Protein AF-A0A8J2J2X0-F1 (afdb_monomer_lite)

pLDDT: mean 89.39, std 6.23, range [66.06, 96.75]

Structure (mmCIF, N/CA/C/O backbone):
data_AF-A0A8J2J2X0-F1
#
_entry.id   AF-A0A8J2J2X0-F1
#
loop_
_atom_site.group_PDB
_atom_site.id
_atom_site.type_symbol
_atom_site.label_atom_id
_atom_site.label_alt_id
_atom_site.label_comp_id
_atom_site.label_asym_id
_atom_site.label_entity_id
_atom_site.label_seq_id
_atom_site.pdbx_PDB_ins_code
_atom_site.Cartn_x
_atom_site.Cartn_y
_atom_site.Cartn_z
_atom_site.occupancy
_atom_site.B_iso_or_equiv
_atom_site.auth_seq_id
_atom_site.auth_comp_id
_atom_site.auth_asym_id
_atom_site.auth_atom_id
_atom_site.pdbx_PDB_model_num
ATOM 1 N N . MET A 1 1 ? 8.780 -3.816 -8.602 1.00 89.50 1 MET A N 1
ATOM 2 C CA . MET A 1 1 ? 8.089 -4.852 -7.803 1.00 89.50 1 MET A CA 1
ATOM 3 C C . MET A 1 1 ? 8.774 -6.203 -8.019 1.00 89.50 1 MET A C 1
ATOM 5 O O . MET A 1 1 ? 8.134 -7.243 -7.979 1.00 89.50 1 MET A O 1
ATOM 9 N N . GLU A 1 2 ? 10.093 -6.196 -8.234 1.00 87.50 2 GLU A N 1
ATOM 10 C CA . GLU A 1 2 ? 10.857 -7.417 -8.490 1.00 87.50 2 GLU A CA 1
ATOM 11 C C . GLU A 1 2 ? 10.946 -8.254 -7.204 1.00 87.50 2 GLU A C 1
ATOM 13 O O . GLU A 1 2 ? 11.030 -7.674 -6.119 1.00 87.50 2 GLU A O 1
ATOM 18 N N . PRO A 1 3 ? 10.908 -9.593 -7.295 1.00 85.75 3 PRO A N 1
ATOM 19 C CA . PRO A 1 3 ? 10.915 -10.400 -8.522 1.00 85.75 3 PRO A CA 1
ATOM 20 C C . PRO A 1 3 ? 9.524 -10.664 -9.127 1.00 85.75 3 PRO A C 1
ATOM 22 O O . PRO A 1 3 ? 9.438 -11.312 -10.164 1.00 85.75 3 PRO A O 1
ATOM 25 N N . THR A 1 4 ? 8.440 -10.206 -8.495 1.00 87.44 4 THR A N 1
ATOM 26 C CA . THR A 1 4 ? 7.071 -10.528 -8.933 1.00 87.44 4 THR A CA 1
ATOM 27 C C . THR A 1 4 ? 6.674 -9.807 -10.216 1.00 87.44 4 THR A C 1
ATOM 29 O O . THR A 1 4 ? 6.018 -10.393 -11.068 1.00 87.44 4 THR A O 1
ATOM 32 N N . VAL A 1 5 ? 7.037 -8.529 -10.334 1.00 86.69 5 VAL A N 1
ATOM 33 C CA . VAL A 1 5 ? 6.751 -7.701 -11.512 1.00 86.69 5 VAL A CA 1
ATOM 34 C C . VAL A 1 5 ? 8.018 -6.955 -11.906 1.00 86.69 5 VAL A C 1
ATOM 36 O O . VAL A 1 5 ? 8.546 -6.138 -11.130 1.00 86.69 5 VAL A O 1
ATOM 39 N N . TRP A 1 6 ? 8.468 -7.240 -13.119 1.00 87.38 6 TRP A N 1
ATOM 40 C CA . TRP A 1 6 ? 9.660 -6.710 -13.758 1.00 87.38 6 TRP A CA 1
ATOM 41 C C . TRP A 1 6 ? 9.349 -5.476 -14.600 1.00 87.38 6 TRP A C 1
ATOM 43 O O . TRP A 1 6 ? 8.205 -5.149 -14.933 1.00 87.38 6 TRP A O 1
ATOM 53 N N . THR A 1 7 ? 10.409 -4.756 -14.954 1.00 83.69 7 THR A N 1
ATOM 54 C CA . THR A 1 7 ? 10.307 -3.632 -15.884 1.00 83.69 7 THR A CA 1
ATOM 55 C C . THR A 1 7 ? 9.800 -4.131 -17.242 1.00 83.69 7 THR A C 1
ATOM 57 O O . THR A 1 7 ? 10.435 -4.994 -17.841 1.00 83.69 7 THR A O 1
ATOM 60 N N . ARG A 1 8 ? 8.716 -3.522 -17.752 1.00 85.19 8 ARG A N 1
ATOM 61 C CA . ARG A 1 8 ? 7.978 -3.865 -18.996 1.00 85.19 8 ARG A CA 1
ATOM 62 C C . ARG A 1 8 ? 6.942 -4.990 -18.894 1.00 85.19 8 ARG A C 1
ATOM 64 O O . ARG A 1 8 ? 6.346 -5.322 -19.917 1.00 85.19 8 ARG A O 1
ATOM 71 N N . ASP A 1 9 ? 6.657 -5.503 -17.703 1.00 87.62 9 ASP A N 1
ATOM 72 C CA . ASP A 1 9 ? 5.517 -6.404 -17.525 1.00 87.62 9 ASP A CA 1
ATOM 73 C C . ASP A 1 9 ? 4.184 -5.674 -17.742 1.00 87.62 9 ASP A C 1
ATOM 75 O O . ASP A 1 9 ? 4.020 -4.499 -17.397 1.00 87.62 9 ASP A O 1
ATOM 79 N N . VAL A 1 10 ? 3.210 -6.393 -18.302 1.00 84.06 10 VAL A N 1
ATOM 80 C CA . VAL A 1 10 ? 1.833 -5.916 -18.462 1.00 84.06 10 VAL A CA 1
ATOM 81 C C . VAL A 1 10 ? 0.995 -6.468 -17.317 1.00 84.06 10 VAL A C 1
ATOM 83 O O . VAL A 1 10 ? 0.886 -7.680 -17.145 1.00 84.06 10 VAL A O 1
ATOM 86 N N . LEU A 1 11 ? 0.382 -5.574 -16.543 1.00 84.94 11 LEU A N 1
ATOM 87 C CA . LEU A 1 11 ? -0.528 -5.935 -15.461 1.00 84.94 11 LEU A CA 1
ATOM 88 C C . LEU A 1 11 ? -1.976 -5.798 -15.927 1.00 84.94 11 LEU A C 1
ATOM 90 O O . LEU A 1 11 ? -2.381 -4.746 -16.420 1.00 84.94 11 LEU A O 1
ATOM 94 N N . LEU A 1 12 ? -2.761 -6.852 -15.721 1.00 82.69 12 LEU A N 1
ATOM 95 C CA . LEU A 1 12 ? -4.217 -6.788 -15.784 1.00 82.69 12 LEU A CA 1
ATOM 96 C C . LEU A 1 12 ? -4.735 -6.463 -14.386 1.00 82.69 12 LEU A C 1
ATOM 98 O O . LEU A 1 12 ? -4.555 -7.246 -13.457 1.00 82.69 12 LEU A O 1
ATOM 102 N N . THR A 1 13 ? -5.358 -5.297 -14.240 1.00 83.44 13 THR A N 1
ATOM 103 C CA . THR A 1 13 ? -5.953 -4.848 -12.979 1.00 83.44 13 THR A CA 1
ATOM 104 C C . THR A 1 13 ? -7.466 -4.848 -13.088 1.00 83.44 13 THR A C 1
ATOM 106 O O . THR A 1 13 ? -8.024 -4.356 -14.069 1.00 83.44 13 THR A O 1
ATOM 109 N N . GLU A 1 14 ? -8.140 -5.355 -12.063 1.00 81.31 14 GLU A N 1
ATOM 110 C CA . GLU A 1 14 ? -9.579 -5.183 -11.908 1.00 81.31 14 GLU A CA 1
ATOM 111 C C . GLU A 1 14 ? -9.866 -3.929 -11.064 1.00 81.31 14 GLU A C 1
ATOM 113 O O . GLU A 1 14 ? -9.075 -3.550 -10.203 1.00 81.31 14 GLU A O 1
ATOM 118 N N . HIS A 1 15 ? -10.977 -3.248 -11.350 1.00 79.00 15 HIS A N 1
ATOM 119 C CA . HIS A 1 15 ? -11.348 -1.988 -10.693 1.00 79.00 15 HIS A CA 1
ATOM 120 C C . HIS A 1 15 ? -12.624 -2.096 -9.845 1.00 79.00 15 HIS A C 1
ATOM 122 O O . HIS A 1 15 ? -13.130 -1.088 -9.350 1.00 79.00 15 HIS A O 1
ATOM 128 N N . ILE A 1 16 ? -13.185 -3.294 -9.709 1.00 77.12 16 ILE A N 1
ATOM 129 C CA . ILE A 1 16 ? -14.458 -3.571 -9.045 1.00 77.12 16 ILE A CA 1
ATOM 130 C C . ILE A 1 16 ? -14.246 -3.803 -7.545 1.00 77.12 16 ILE A C 1
ATOM 132 O O . ILE A 1 16 ? -14.962 -3.188 -6.753 1.00 77.12 16 ILE A O 1
ATOM 136 N N . SER A 1 17 ? -13.268 -4.607 -7.117 1.00 78.94 17 SER A N 1
ATOM 137 C CA . SER A 1 17 ? -13.043 -4.872 -5.682 1.00 78.94 17 SER A CA 1
ATOM 138 C C . SER A 1 17 ? -12.710 -3.602 -4.896 1.00 78.94 17 SER A C 1
ATOM 140 O O . SER A 1 17 ? -13.361 -3.374 -3.871 1.00 78.94 17 SER A O 1
ATOM 142 N N . PRO A 1 18 ? -11.857 -2.679 -5.399 1.00 70.56 18 PRO A N 1
ATOM 143 C CA . PRO A 1 18 ? -11.630 -1.395 -4.736 1.00 70.56 18 PRO A CA 1
ATOM 144 C C . PRO A 1 18 ? -12.902 -0.542 -4.618 1.00 70.56 18 PRO A C 1
ATOM 146 O O . PRO A 1 18 ? -13.055 0.211 -3.659 1.00 70.56 18 PRO A O 1
ATOM 149 N N . ARG A 1 19 ? -13.848 -0.655 -5.566 1.00 73.88 19 ARG A N 1
ATOM 150 C CA . ARG A 1 19 ? -15.141 0.060 -5.511 1.00 73.88 19 ARG A CA 1
ATOM 151 C C . ARG A 1 19 ? -16.095 -0.538 -4.482 1.00 73.88 19 ARG A C 1
ATOM 153 O O . ARG A 1 19 ? -16.922 0.189 -3.943 1.00 73.88 19 ARG A O 1
ATOM 160 N N . LEU A 1 20 ? -15.971 -1.833 -4.212 1.00 77.88 20 LEU A N 1
ATOM 161 C CA . LEU A 1 20 ? -16.737 -2.547 -3.191 1.00 77.88 20 LEU A CA 1
ATOM 162 C C . LEU A 1 20 ? -16.055 -2.523 -1.813 1.00 77.88 20 LEU A C 1
ATOM 164 O O . LEU A 1 20 ? -16.556 -3.145 -0.880 1.00 77.88 20 LEU A O 1
ATOM 168 N N . GLY A 1 21 ? -14.921 -1.825 -1.677 1.00 73.88 21 GLY A N 1
ATOM 169 C CA . GLY A 1 21 ? -14.156 -1.754 -0.430 1.00 73.88 21 GLY A CA 1
ATOM 170 C C . GLY A 1 21 ? -13.465 -3.066 -0.052 1.00 73.88 21 GLY A C 1
ATOM 171 O O . GLY A 1 21 ? -13.095 -3.245 1.105 1.00 73.88 21 GLY A O 1
ATOM 172 N N . ARG A 1 22 ? -13.303 -3.987 -1.007 1.00 83.75 22 ARG A N 1
ATOM 173 C CA . ARG A 1 22 ? -12.592 -5.253 -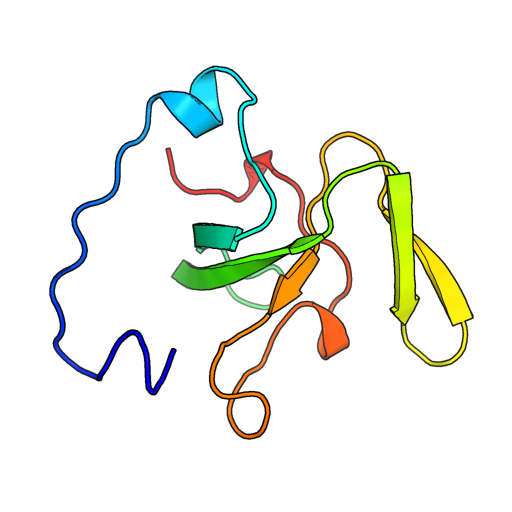0.817 1.00 83.75 22 ARG A CA 1
ATOM 174 C C . ARG A 1 22 ? -11.142 -5.081 -1.235 1.00 83.75 22 ARG A C 1
ATOM 176 O O . ARG A 1 22 ? -10.854 -5.003 -2.426 1.00 83.75 22 ARG A O 1
ATOM 183 N N . ILE A 1 23 ? -10.270 -4.972 -0.240 1.00 88.81 23 ILE A N 1
ATOM 184 C CA . ILE A 1 23 ? -8.819 -4.967 -0.400 1.00 88.81 23 ILE A CA 1
ATOM 185 C C . ILE A 1 23 ? -8.265 -5.863 0.690 1.00 88.81 23 ILE A C 1
ATOM 187 O O . ILE A 1 23 ? -8.438 -5.571 1.877 1.00 88.81 23 ILE A O 1
ATOM 191 N N . ASP A 1 24 ? -7.597 -6.925 0.274 1.00 91.12 24 ASP A N 1
ATOM 192 C CA . ASP A 1 24 ? -7.071 -7.937 1.168 1.00 91.12 24 ASP A CA 1
ATOM 193 C C . ASP A 1 24 ? -5.542 -7.891 1.210 1.00 91.12 24 ASP A C 1
ATOM 195 O O . ASP A 1 24 ? -4.845 -7.344 0.347 1.00 91.12 24 ASP A O 1
ATOM 199 N N . ARG A 1 25 ? -4.990 -8.471 2.275 1.00 94.25 25 ARG A N 1
ATOM 200 C CA . ARG A 1 25 ? -3.543 -8.656 2.395 1.00 94.25 25 ARG A CA 1
ATOM 201 C C . ARG A 1 25 ? -3.051 -9.529 1.242 1.00 94.25 25 ARG A C 1
ATOM 203 O O . ARG A 1 25 ? -3.564 -10.620 1.017 1.00 94.25 25 ARG A O 1
ATOM 210 N N . GLY A 1 26 ? -1.995 -9.080 0.577 1.00 92.25 26 GLY A N 1
ATOM 211 C CA . GLY A 1 26 ? -1.385 -9.762 -0.559 1.00 92.25 26 GLY A CA 1
ATOM 212 C C . GLY A 1 26 ? -1.760 -9.171 -1.914 1.00 92.25 26 GLY A C 1
ATOM 213 O O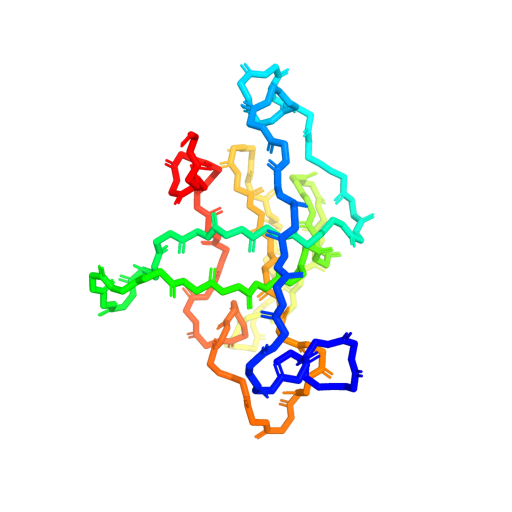 . GLY A 1 26 ? -1.028 -9.431 -2.872 1.00 92.25 26 GLY A O 1
ATOM 214 N N . ASP A 1 27 ? -2.799 -8.338 -2.002 1.00 92.19 27 ASP A N 1
ATOM 215 C CA . ASP A 1 27 ? -3.212 -7.717 -3.262 1.00 92.19 27 ASP A CA 1
ATOM 216 C C . ASP A 1 27 ? -2.114 -6.824 -3.843 1.00 92.19 27 ASP A C 1
ATOM 218 O O . ASP A 1 27 ? -1.430 -6.094 -3.122 1.00 92.19 27 ASP A O 1
ATOM 222 N N . ILE A 1 28 ? -1.945 -6.862 -5.166 1.00 92.44 28 ILE A N 1
ATOM 223 C CA . ILE A 1 28 ? -1.090 -5.919 -5.892 1.00 92.44 28 ILE A CA 1
ATOM 224 C C . ILE A 1 28 ? -1.988 -4.828 -6.448 1.00 92.44 28 ILE A C 1
ATOM 226 O O . ILE A 1 28 ? -2.864 -5.091 -7.269 1.00 92.44 28 ILE A O 1
ATOM 230 N N . ILE A 1 29 ? -1.746 -3.596 -6.020 1.00 92.25 29 ILE A N 1
ATOM 231 C CA . ILE A 1 29 ? -2.584 -2.460 -6.372 1.00 92.25 29 ILE A CA 1
ATOM 232 C C . ILE A 1 29 ? -1.780 -1.367 -7.065 1.00 92.25 29 ILE A C 1
ATOM 234 O O . ILE A 1 29 ? -0.583 -1.181 -6.824 1.00 92.25 29 ILE A O 1
ATOM 238 N N . VAL A 1 30 ? -2.477 -0.596 -7.896 1.00 92.12 30 VAL A N 1
ATOM 239 C CA . VAL A 1 30 ? -1.968 0.658 -8.446 1.00 92.12 30 VAL A CA 1
ATOM 240 C C . VAL A 1 30 ? -2.604 1.806 -7.676 1.00 92.12 30 VAL A C 1
ATOM 242 O O . VAL A 1 30 ? -3.823 1.965 -7.687 1.00 92.12 30 VAL A O 1
ATOM 245 N N . ALA A 1 31 ? -1.789 2.622 -7.019 1.00 91.69 31 ALA A N 1
ATOM 246 C CA . ALA A 1 31 ? -2.236 3.782 -6.255 1.00 91.69 31 ALA A CA 1
ATOM 247 C C . ALA A 1 31 ? -1.513 5.047 -6.718 1.00 91.69 31 ALA A C 1
ATOM 249 O O . ALA A 1 31 ? -0.451 4.980 -7.335 1.00 91.69 31 ALA A O 1
ATOM 250 N N . ARG A 1 32 ? -2.074 6.219 -6.430 1.00 91.94 32 ARG A N 1
ATOM 251 C CA . ARG A 1 32 ? -1.326 7.476 -6.520 1.00 91.94 32 ARG A CA 1
ATOM 252 C C . ARG A 1 32 ? -0.349 7.544 -5.352 1.00 91.94 32 ARG A C 1
ATOM 254 O O . ARG A 1 32 ? -0.715 7.227 -4.223 1.00 91.94 32 ARG A O 1
ATOM 261 N N . CYS A 1 33 ? 0.888 7.932 -5.630 1.00 88.75 33 CYS A N 1
ATOM 262 C CA . CYS A 1 33 ? 1.879 8.142 -4.588 1.00 88.75 33 CYS A CA 1
ATOM 263 C C . CYS A 1 33 ? 1.423 9.28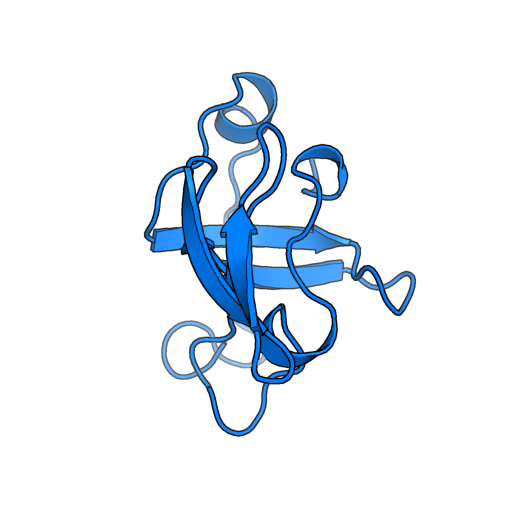2 -3.652 1.00 88.75 33 CYS A C 1
ATOM 265 O O . CYS A 1 33 ? 0.889 10.283 -4.127 1.00 88.75 33 CYS A O 1
ATOM 267 N N . PRO A 1 34 ? 1.631 9.178 -2.330 1.00 87.56 34 PRO A N 1
ATOM 268 C CA . PRO A 1 34 ? 1.386 10.302 -1.424 1.00 87.56 34 PRO A CA 1
ATOM 269 C C . PRO A 1 34 ? 2.427 11.425 -1.560 1.00 87.56 34 PRO A C 1
ATOM 271 O O . PRO A 1 34 ? 2.136 12.578 -1.258 1.00 87.56 34 PRO A O 1
ATOM 274 N N . MET A 1 35 ? 3.645 11.083 -1.996 1.00 86.75 35 MET A N 1
ATOM 275 C CA . MET A 1 35 ? 4.792 12.000 -2.067 1.00 86.75 35 MET A CA 1
ATOM 276 C C . MET A 1 35 ? 4.899 12.727 -3.414 1.00 86.75 35 MET A C 1
ATOM 278 O O . MET A 1 35 ? 5.451 13.822 -3.490 1.00 86.75 35 MET A O 1
ATOM 282 N N . ASP A 1 36 ? 4.386 12.120 -4.483 1.00 84.75 36 ASP A N 1
ATOM 283 C CA . ASP A 1 36 ? 4.420 12.649 -5.844 1.00 84.75 36 ASP A CA 1
ATOM 284 C C . ASP A 1 36 ? 3.078 12.389 -6.557 1.00 84.75 36 ASP A C 1
ATOM 286 O O . ASP A 1 36 ? 2.213 11.690 -6.051 1.00 84.75 36 ASP A O 1
ATOM 290 N N . ARG A 1 37 ? 2.846 12.966 -7.742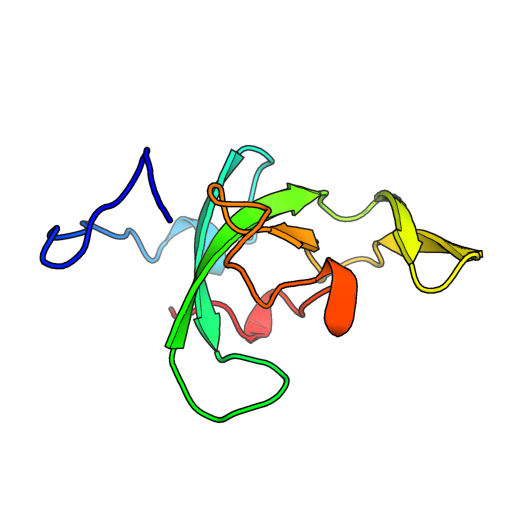 1.00 82.38 37 ARG A N 1
ATOM 291 C CA . ARG A 1 37 ? 1.592 12.739 -8.496 1.00 82.38 37 ARG A CA 1
ATOM 292 C C . ARG A 1 37 ? 1.632 11.495 -9.396 1.00 82.38 37 ARG A C 1
ATOM 294 O O . ARG A 1 37 ? 0.763 11.351 -10.260 1.00 82.38 37 ARG A O 1
ATOM 301 N N . GLN A 1 38 ? 2.630 10.626 -9.247 1.00 88.19 38 GLN A N 1
ATOM 302 C CA . GLN A 1 38 ? 2.817 9.451 -10.092 1.00 88.19 38 GLN A CA 1
ATOM 303 C C . GLN A 1 38 ? 1.986 8.268 -9.586 1.00 88.19 38 GLN A C 1
ATOM 305 O O . GLN A 1 38 ? 1.558 8.204 -8.432 1.00 88.19 38 GLN A O 1
ATOM 310 N N . CYS A 1 39 ? 1.717 7.324 -10.486 1.00 88.69 39 CYS A N 1
ATOM 311 C CA . CYS A 1 39 ? 1.103 6.054 -10.117 1.00 88.69 39 CYS A CA 1
ATOM 312 C C . CYS A 1 39 ? 2.198 5.083 -9.670 1.00 88.69 39 CYS A C 1
ATOM 314 O O . CYS A 1 39 ? 3.175 4.876 -10.387 1.00 88.69 39 CYS A O 1
ATOM 316 N N . ILE A 1 40 ? 2.003 4.458 -8.516 1.00 91.31 40 ILE A N 1
ATOM 317 C CA . ILE A 1 40 ? 2.877 3.437 -7.949 1.00 91.31 40 ILE A CA 1
ATOM 318 C C . ILE A 1 40 ? 2.160 2.089 -7.967 1.00 91.31 40 ILE A C 1
ATOM 320 O O . ILE A 1 40 ? 0.959 2.015 -7.725 1.00 91.31 40 ILE A O 1
ATOM 324 N N . CYS A 1 41 ? 2.906 1.021 -8.239 1.00 92.44 41 CYS A N 1
ATOM 325 C CA . CYS A 1 41 ? 2.434 -0.355 -8.111 1.00 92.44 41 CYS A CA 1
ATOM 326 C C . CYS A 1 41 ? 3.114 -0.987 -6.895 1.00 92.44 41 CYS A C 1
ATOM 328 O O . CYS A 1 41 ? 4.349 -1.030 -6.841 1.00 92.44 41 CYS A O 1
ATOM 330 N N . LYS A 1 42 ? 2.320 -1.403 -5.905 1.00 94.25 42 LYS A N 1
ATOM 331 C CA . LYS A 1 42 ? 2.787 -1.935 -4.615 1.00 94.25 42 LYS A CA 1
ATOM 332 C C . LYS A 1 42 ? 1.872 -3.056 -4.138 1.00 94.25 42 LYS A C 1
ATOM 334 O O . LYS A 1 42 ? 0.741 -3.176 -4.606 1.00 94.25 42 LYS A O 1
ATOM 339 N N . ARG A 1 43 ? 2.357 -3.855 -3.191 1.00 95.75 43 ARG A N 1
ATOM 340 C CA . ARG A 1 43 ? 1.574 -4.904 -2.543 1.00 95.75 43 ARG A CA 1
ATOM 341 C C . ARG A 1 43 ? 0.990 -4.414 -1.227 1.00 95.75 43 ARG A C 1
ATOM 343 O O . ARG A 1 43 ? 1.687 -3.770 -0.444 1.00 95.75 43 ARG A O 1
ATOM 350 N N . VAL A 1 44 ? -0.258 -4.773 -0.965 1.00 96.00 44 VAL A N 1
ATOM 351 C CA . VAL A 1 44 ? -0.918 -4.603 0.327 1.00 96.00 44 VAL A CA 1
ATOM 352 C C . VAL A 1 44 ? -0.314 -5.597 1.311 1.00 96.00 44 VAL A C 1
ATOM 354 O O . VAL A 1 44 ? -0.507 -6.804 1.197 1.00 96.00 44 VAL A O 1
ATOM 357 N N . VAL A 1 45 ? 0.442 -5.099 2.281 1.00 96.38 45 VAL A N 1
ATOM 358 C CA . VAL A 1 45 ? 1.023 -5.924 3.353 1.00 96.38 45 VAL A CA 1
ATOM 359 C C . VAL A 1 45 ? 0.160 -5.864 4.614 1.00 96.38 45 VAL A C 1
ATOM 361 O O . VAL A 1 45 ? 0.094 -6.836 5.372 1.00 96.38 45 VAL A O 1
ATOM 364 N N . GLY A 1 46 ? -0.537 -4.744 4.815 1.00 95.81 46 GLY A N 1
ATOM 365 C CA . GLY A 1 46 ? -1.429 -4.536 5.946 1.00 95.81 46 GLY A CA 1
ATOM 366 C C . GLY A 1 46 ? -2.708 -3.804 5.569 1.00 95.81 46 GLY A C 1
ATOM 367 O O . GLY A 1 46 ? -2.719 -2.960 4.671 1.00 95.81 46 GLY A O 1
ATOM 368 N N . VAL A 1 47 ? -3.770 -4.121 6.294 1.00 95.62 47 VAL A N 1
ATOM 369 C CA . VAL A 1 47 ? -5.109 -3.537 6.195 1.00 95.62 47 VAL A CA 1
ATOM 370 C C . VAL A 1 47 ? -5.514 -2.923 7.540 1.00 95.62 47 VAL A C 1
ATOM 372 O O . VAL A 1 47 ? -4.788 -3.020 8.531 1.00 95.62 47 VAL A O 1
ATOM 375 N N . ALA A 1 48 ? -6.667 -2.256 7.581 1.00 94.62 48 ALA A N 1
ATOM 376 C CA . ALA A 1 48 ? -7.180 -1.620 8.792 1.00 94.62 48 ALA A CA 1
ATOM 377 C C . ALA A 1 48 ? -7.179 -2.572 10.006 1.00 94.62 48 ALA A C 1
ATOM 379 O O . ALA A 1 48 ? -7.623 -3.715 9.916 1.00 94.62 48 ALA A O 1
ATOM 380 N N . GLY A 1 49 ? -6.696 -2.077 11.147 1.00 94.81 49 GLY A N 1
ATOM 381 C CA . GLY A 1 49 ? -6.553 -2.842 12.390 1.00 94.81 49 GLY A CA 1
ATOM 382 C C . GLY A 1 49 ? -5.188 -3.509 12.581 1.00 94.81 49 GLY A C 1
ATOM 383 O O . GLY A 1 49 ? -4.841 -3.854 13.712 1.00 94.81 49 GLY A O 1
ATOM 384 N N . ASP A 1 50 ? -4.376 -3.634 11.531 1.00 96.19 50 ASP A N 1
ATOM 385 C CA . ASP A 1 50 ? -3.034 -4.201 11.657 1.00 96.19 50 ASP A CA 1
ATOM 386 C C . ASP A 1 50 ? -2.064 -3.230 12.322 1.00 96.19 50 ASP A C 1
ATOM 388 O O . ASP A 1 50 ? -2.223 -2.014 12.227 1.00 96.19 50 ASP A O 1
ATOM 392 N N . GLN A 1 51 ? -1.014 -3.761 12.952 1.00 95.44 51 GLN A N 1
ATOM 393 C CA . GLN A 1 51 ? 0.001 -2.939 13.598 1.00 95.44 51 GLN A CA 1
ATOM 394 C C . GLN A 1 51 ? 1.363 -3.037 12.910 1.00 95.44 51 GLN A C 1
ATOM 396 O O . GLN A 1 51 ? 1.874 -4.133 12.678 1.00 95.44 51 GLN A O 1
ATOM 401 N N . PHE A 1 52 ? 1.976 -1.885 12.648 1.00 93.75 52 PHE A N 1
ATOM 402 C CA . PHE A 1 52 ? 3.290 -1.763 12.018 1.00 93.75 52 PHE A CA 1
ATOM 403 C C . PHE A 1 52 ? 4.181 -0.800 12.796 1.00 93.75 52 PHE A C 1
ATOM 405 O O . PHE A 1 52 ? 3.703 0.098 13.485 1.00 93.75 52 PHE A O 1
ATOM 412 N N . LYS A 1 53 ? 5.499 -0.969 12.668 1.00 91.69 53 LYS A N 1
ATOM 413 C CA . LYS A 1 53 ? 6.461 0.017 13.162 1.00 91.69 53 LYS A CA 1
ATOM 414 C C . LYS A 1 53 ? 6.700 1.067 12.090 1.00 91.69 53 LYS A C 1
ATOM 416 O O . LYS A 1 53 ? 7.182 0.741 11.008 1.00 91.69 53 LYS A O 1
ATOM 421 N N . PHE A 1 54 ? 6.429 2.321 12.417 1.00 91.75 54 PHE A N 1
ATOM 422 C CA . PHE A 1 54 ? 6.722 3.466 11.569 1.00 91.75 54 PHE A CA 1
ATOM 423 C C . PHE A 1 54 ? 7.507 4.502 12.370 1.00 91.75 54 PHE A C 1
ATOM 425 O O . PHE A 1 54 ? 7.097 4.879 13.463 1.00 91.75 54 PHE A O 1
ATOM 432 N N . GLN A 1 55 ? 8.671 4.913 11.856 1.00 89.31 55 GLN A N 1
ATOM 433 C CA . GLN A 1 55 ? 9.561 5.886 12.513 1.00 89.31 55 GLN A CA 1
ATOM 434 C C . GLN A 1 55 ? 9.877 5.559 13.990 1.00 89.31 55 GLN A C 1
ATOM 436 O O . GLN A 1 55 ? 10.001 6.440 14.832 1.00 89.31 55 GLN A O 1
ATOM 441 N N . GLY A 1 56 ? 10.004 4.268 14.318 1.00 90.56 56 GLY A N 1
ATOM 442 C CA . GLY A 1 56 ? 10.295 3.805 15.680 1.00 90.56 56 GLY A CA 1
ATOM 443 C C . GLY A 1 56 ? 9.076 3.682 16.601 1.00 90.56 56 GLY A C 1
ATOM 444 O O . GLY A 1 56 ? 9.217 3.143 17.697 1.00 90.56 56 GLY A O 1
ATOM 445 N N . GLN A 1 57 ? 7.884 4.087 16.156 1.00 91.19 57 GLN A N 1
ATOM 446 C CA . GLN A 1 57 ? 6.639 3.958 16.910 1.00 91.19 57 GLN A CA 1
ATOM 447 C C . GLN A 1 57 ? 5.759 2.833 16.353 1.00 91.19 57 GLN A C 1
ATOM 449 O O . GLN A 1 57 ? 5.664 2.637 15.142 1.00 91.19 57 GLN A O 1
ATOM 454 N N . GLN A 1 58 ? 5.102 2.088 17.243 1.00 94.00 58 GLN A N 1
ATOM 455 C CA . GLN A 1 58 ? 4.057 1.142 16.856 1.00 94.00 58 GLN A CA 1
ATOM 456 C C . GLN A 1 58 ? 2.790 1.929 16.496 1.00 94.00 58 GLN A C 1
ATOM 458 O O . GLN A 1 58 ? 2.266 2.668 17.330 1.00 94.00 58 GLN A O 1
ATOM 463 N N . ILE A 1 59 ? 2.305 1.768 15.270 1.00 95.00 59 ILE A N 1
ATOM 464 C CA . ILE A 1 59 ? 1.071 2.381 14.781 1.00 95.00 59 ILE A CA 1
ATOM 465 C C . ILE A 1 59 ? 0.065 1.296 14.406 1.00 95.00 59 ILE A C 1
ATOM 467 O O . ILE A 1 59 ? 0.451 0.237 13.914 1.00 95.00 59 ILE A O 1
ATOM 471 N N . THR A 1 60 ? -1.219 1.576 14.608 1.00 96.69 60 THR A N 1
ATOM 472 C CA . THR A 1 60 ? -2.320 0.754 14.090 1.00 96.69 60 THR A CA 1
ATOM 473 C C . THR A 1 60 ? -2.856 1.402 12.821 1.00 96.69 60 THR A C 1
ATOM 475 O O . THR A 1 60 ? -3.095 2.611 12.809 1.00 96.69 60 THR A O 1
ATOM 478 N N . ILE A 1 61 ? -3.053 0.622 11.759 1.00 96.31 61 ILE A N 1
ATOM 479 C CA . ILE A 1 61 ? -3.601 1.123 10.498 1.00 96.31 61 ILE A CA 1
ATOM 480 C C . ILE A 1 61 ? -5.065 1.534 10.726 1.00 96.31 61 ILE A C 1
ATOM 482 O O . ILE A 1 61 ? -5.873 0.691 11.129 1.00 96.31 61 ILE A O 1
ATOM 486 N N . PRO A 1 62 ? -5.430 2.804 10.479 1.00 95.00 62 PRO A N 1
ATOM 487 C CA . PRO A 1 62 ? -6.802 3.263 10.649 1.00 95.00 62 PRO A CA 1
ATOM 488 C C . PRO A 1 62 ? -7.730 2.713 9.558 1.00 95.00 62 PRO A C 1
ATOM 490 O O . PRO A 1 62 ? -7.300 2.341 8.464 1.00 95.00 62 PRO A O 1
ATOM 493 N N . SER A 1 63 ? -9.032 2.696 9.841 1.00 93.31 63 SER A N 1
ATOM 494 C CA . SER A 1 63 ? -10.058 2.342 8.856 1.00 93.31 63 SER A CA 1
ATOM 495 C C . SER A 1 63 ? -9.970 3.230 7.613 1.00 93.31 63 SER A C 1
ATOM 497 O O . SER A 1 63 ? -9.833 4.446 7.724 1.00 93.31 63 SER A O 1
ATOM 499 N N . GLY A 1 64 ? -10.063 2.622 6.428 1.00 92.06 64 GLY A N 1
ATOM 500 C CA . GLY A 1 64 ? -9.931 3.329 5.147 1.00 92.06 64 GLY A CA 1
ATOM 501 C C . GLY A 1 64 ? -8.487 3.536 4.678 1.00 92.06 64 GLY A C 1
ATOM 502 O O . GLY A 1 64 ? -8.276 4.190 3.658 1.00 92.06 64 GLY A O 1
ATOM 503 N N . PHE A 1 65 ? -7.502 2.970 5.380 1.00 94.88 65 PHE A N 1
ATOM 504 C CA . PHE A 1 65 ? -6.094 3.007 4.996 1.00 94.88 65 PHE A CA 1
ATOM 505 C C . PHE A 1 65 ? -5.516 1.601 4.822 1.00 94.88 65 PHE A C 1
ATOM 507 O O . PHE A 1 65 ? -6.013 0.623 5.382 1.00 94.88 65 PHE A O 1
ATOM 514 N N . VAL A 1 66 ? -4.435 1.519 4.052 1.00 95.56 66 VAL A N 1
ATOM 515 C CA . VAL A 1 66 ? -3.669 0.299 3.785 1.00 95.56 66 VAL A CA 1
ATOM 516 C C . VAL A 1 66 ? -2.174 0.565 3.905 1.00 95.56 66 VAL A C 1
ATOM 518 O O . VAL A 1 66 ? -1.701 1.679 3.674 1.00 95.56 66 VAL A O 1
ATOM 521 N N . TRP A 1 67 ? -1.410 -0.462 4.257 1.00 96.75 67 TRP A N 1
ATOM 522 C CA . TRP A 1 67 ? 0.048 -0.415 4.272 1.00 96.75 67 TRP A CA 1
ATOM 523 C C . TRP A 1 67 ? 0.599 -1.094 3.028 1.00 96.75 67 TRP A C 1
ATOM 525 O O . TRP A 1 67 ? 0.358 -2.283 2.798 1.00 96.75 67 TRP A O 1
ATOM 535 N N . LEU A 1 68 ? 1.331 -0.327 2.225 1.00 95.81 68 LEU A N 1
ATOM 536 C CA . LEU A 1 68 ? 1.832 -0.748 0.927 1.00 95.81 68 LEU A CA 1
ATOM 537 C C . LEU A 1 68 ? 3.344 -0.917 0.985 1.00 95.81 68 LEU A C 1
ATOM 539 O O . LEU A 1 68 ? 4.048 0.012 1.370 1.00 95.81 68 LEU A O 1
ATOM 543 N N . GLU A 1 69 ? 3.860 -2.061 0.546 1.00 95.69 69 GLU A N 1
ATOM 544 C CA . GLU A 1 69 ? 5.301 -2.267 0.368 1.00 95.69 69 GLU A CA 1
ATOM 545 C C . GLU A 1 69 ? 5.618 -2.762 -1.038 1.00 95.69 69 GLU A C 1
ATOM 547 O O . GLU A 1 69 ? 4.794 -3.374 -1.722 1.00 95.69 69 GLU A O 1
ATOM 552 N N . GLY A 1 70 ? 6.835 -2.468 -1.488 1.00 94.25 70 GLY A N 1
ATOM 553 C CA . GLY A 1 70 ? 7.374 -3.108 -2.677 1.00 94.25 70 GLY A CA 1
ATOM 554 C C . GLY A 1 70 ? 7.961 -4.479 -2.355 1.00 94.25 70 GLY A C 1
ATOM 555 O O . GLY A 1 70 ? 8.628 -4.634 -1.335 1.00 94.25 70 GLY A O 1
ATOM 556 N N . ASP A 1 71 ? 7.798 -5.441 -3.264 1.00 91.50 71 ASP A N 1
ATOM 557 C CA . ASP A 1 71 ? 8.416 -6.770 -3.123 1.00 91.50 71 ASP A CA 1
ATOM 558 C C . ASP A 1 71 ? 9.959 -6.680 -3.091 1.00 91.50 71 ASP A C 1
ATOM 560 O O . ASP A 1 71 ? 10.616 -7.371 -2.311 1.00 91.50 71 ASP A O 1
ATOM 564 N N . ASN A 1 72 ? 10.544 -5.734 -3.843 1.00 91.88 72 ASN A N 1
ATOM 565 C CA . ASN A 1 72 ? 11.963 -5.394 -3.739 1.00 91.88 72 ASN A CA 1
ATOM 566 C C . ASN A 1 72 ? 12.181 -4.409 -2.581 1.00 91.88 72 ASN A C 1
ATOM 568 O O . ASN A 1 72 ? 12.208 -3.190 -2.772 1.00 91.88 72 ASN A O 1
ATOM 572 N N . LYS A 1 73 ? 12.339 -4.943 -1.366 1.00 87.06 73 LYS A N 1
ATOM 573 C CA . LYS A 1 73 ? 12.443 -4.143 -0.135 1.00 87.06 73 LYS A CA 1
ATOM 574 C C . LYS A 1 73 ? 13.624 -3.170 -0.111 1.00 87.06 73 LYS A C 1
ATOM 576 O O . LYS A 1 73 ? 13.525 -2.161 0.590 1.00 87.06 73 LYS A O 1
ATOM 581 N N . PHE A 1 74 ? 14.700 -3.460 -0.843 1.00 85.81 74 PHE A N 1
ATOM 582 C CA . PHE A 1 74 ? 15.910 -2.632 -0.902 1.00 85.81 74 PHE A CA 1
ATOM 583 C C . PHE A 1 74 ? 15.790 -1.467 -1.884 1.00 85.81 74 PHE A C 1
ATOM 585 O O . PHE A 1 74 ? 16.463 -0.457 -1.715 1.00 85.81 74 PHE A O 1
ATOM 592 N N . ASN A 1 75 ? 14.920 -1.592 -2.887 1.00 86.56 75 ASN A N 1
ATOM 593 C CA . ASN A 1 75 ? 14.754 -0.602 -3.945 1.00 86.56 75 ASN A CA 1
ATOM 594 C C . ASN A 1 75 ? 13.285 -0.178 -4.082 1.00 86.56 75 ASN A C 1
ATOM 596 O O . ASN A 1 75 ? 12.681 -0.235 -5.154 1.00 86.56 75 ASN A O 1
ATOM 600 N N . SER A 1 76 ? 12.672 0.181 -2.954 1.00 86.56 76 SER A N 1
ATOM 601 C CA . SER A 1 76 ? 11.270 0.581 -2.908 1.00 86.56 76 SER A CA 1
ATOM 602 C C . SER A 1 76 ? 11.062 1.733 -1.936 1.00 86.56 76 SER A C 1
ATOM 604 O O . SER A 1 76 ? 11.257 1.582 -0.733 1.00 86.56 76 SER A O 1
ATOM 606 N N . GLN A 1 77 ? 10.594 2.859 -2.473 1.00 88.94 77 GLN A N 1
ATOM 607 C CA . GLN A 1 77 ? 9.918 3.899 -1.706 1.00 88.94 77 GLN A CA 1
ATOM 608 C C . GLN A 1 77 ? 8.454 3.498 -1.518 1.00 88.94 77 GLN A C 1
ATOM 610 O O . GLN A 1 77 ? 7.728 3.286 -2.497 1.00 88.94 77 GLN A O 1
ATOM 615 N N . ASP A 1 78 ? 8.047 3.304 -0.267 1.00 93.44 78 ASP A N 1
ATOM 616 C CA . ASP A 1 78 ? 6.746 2.747 0.103 1.00 93.44 78 ASP A CA 1
ATOM 617 C C . ASP A 1 78 ? 6.304 3.172 1.519 1.00 93.44 78 ASP A C 1
ATOM 619 O O . ASP A 1 78 ? 6.885 4.100 2.090 1.00 93.44 78 ASP A O 1
ATOM 623 N N . SER A 1 79 ? 5.274 2.535 2.091 1.00 94.44 79 S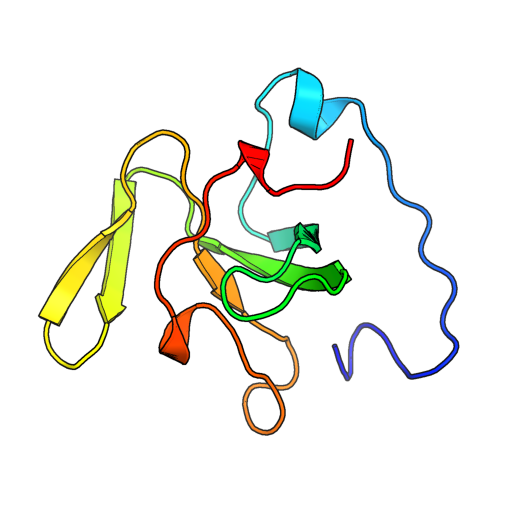ER A N 1
ATOM 624 C CA . SER A 1 79 ? 4.699 2.921 3.388 1.00 94.44 79 SER A CA 1
ATOM 625 C C . SER A 1 79 ? 5.705 2.925 4.537 1.00 94.44 79 SER A C 1
ATOM 627 O O . SER A 1 79 ? 5.518 3.662 5.502 1.00 94.44 79 SER A O 1
ATOM 629 N N . ARG A 1 80 ? 6.834 2.214 4.424 1.00 92.69 80 ARG A N 1
ATOM 630 C CA . ARG A 1 80 ? 7.924 2.296 5.412 1.00 92.69 80 ARG A CA 1
ATOM 631 C C . ARG A 1 80 ? 8.520 3.705 5.520 1.00 92.69 80 ARG A C 1
ATOM 633 O O . ARG A 1 80 ? 9.093 4.037 6.553 1.00 92.69 80 ARG A O 1
ATOM 640 N N . GLN A 1 81 ? 8.385 4.525 4.476 1.00 91.31 81 GLN A N 1
ATOM 641 C CA . GLN A 1 81 ? 8.892 5.898 4.418 1.00 91.31 81 GLN A CA 1
ATOM 642 C C . GLN A 1 81 ? 7.802 6.954 4.638 1.00 91.31 81 GLN A C 1
ATOM 644 O O . GLN A 1 81 ? 8.044 7.908 5.373 1.00 91.31 81 GLN A O 1
ATOM 649 N N . TYR A 1 82 ? 6.617 6.791 4.039 1.00 92.31 82 TYR A N 1
ATOM 650 C CA . TYR A 1 82 ? 5.539 7.796 4.095 1.00 92.31 82 TYR A CA 1
ATOM 651 C C . TYR A 1 82 ? 4.312 7.386 4.928 1.00 92.31 82 TYR A C 1
ATOM 653 O O . TYR A 1 82 ? 3.394 8.183 5.090 1.00 92.31 82 TYR A O 1
ATOM 661 N N . GLY A 1 83 ? 4.285 6.170 5.474 1.00 93.81 83 GLY A N 1
ATOM 662 C CA . GLY A 1 83 ? 3.199 5.673 6.317 1.00 93.81 83 GLY A CA 1
ATOM 663 C C . GLY A 1 83 ? 2.032 5.029 5.547 1.00 93.81 83 GLY A C 1
ATOM 664 O O . GLY A 1 83 ? 2.159 4.692 4.364 1.00 93.81 83 GLY A O 1
ATOM 665 N N . PRO A 1 84 ? 0.892 4.796 6.221 1.00 95.25 84 PRO A N 1
ATOM 666 C CA . PRO A 1 84 ? -0.279 4.170 5.614 1.00 95.25 84 PRO A CA 1
ATOM 667 C C . PRO A 1 84 ? -0.918 5.071 4.543 1.00 95.25 84 PRO A C 1
ATOM 669 O O . PRO A 1 84 ? -0.930 6.295 4.662 1.00 95.25 84 PRO A O 1
ATOM 672 N N . VAL A 1 85 ? -1.478 4.458 3.502 1.00 94.44 85 VAL A N 1
ATOM 673 C CA . VAL A 1 85 ? -2.049 5.132 2.327 1.00 94.44 85 VAL A CA 1
ATOM 674 C C . VAL A 1 85 ? -3.575 5.033 2.351 1.00 94.44 85 VAL A C 1
ATOM 676 O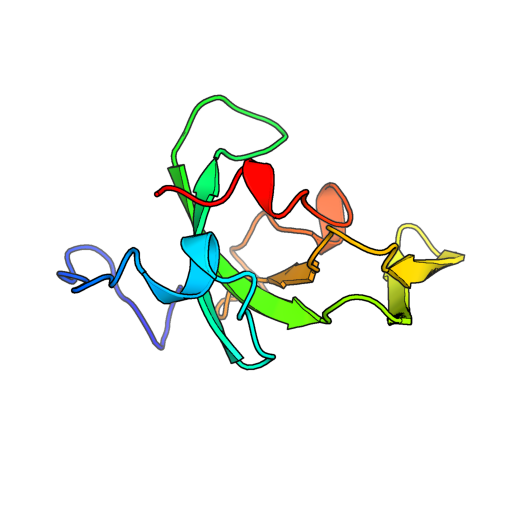 O . VAL A 1 85 ? -4.091 3.935 2.572 1.00 94.44 85 VAL A O 1
ATOM 679 N N . PRO A 1 86 ? -4.320 6.125 2.098 1.00 94.19 86 PRO A N 1
ATOM 680 C CA . PRO A 1 86 ? -5.770 6.063 1.958 1.00 94.19 86 PRO A CA 1
ATOM 681 C C . PRO A 1 86 ? -6.184 5.150 0.800 1.00 94.19 86 PRO A C 1
ATOM 683 O O . PRO A 1 86 ? -5.664 5.267 -0.312 1.00 94.19 86 PRO A O 1
ATOM 686 N N . VAL A 1 87 ? -7.193 4.309 1.021 1.00 92.06 87 VAL A N 1
ATOM 687 C CA . VAL A 1 87 ? -7.798 3.456 -0.019 1.00 92.06 87 VAL A CA 1
ATOM 688 C C . VAL A 1 87 ? -8.322 4.284 -1.201 1.00 92.06 87 VAL A C 1
ATOM 690 O O . VAL A 1 87 ? -8.331 3.827 -2.339 1.00 92.06 87 VAL A O 1
ATOM 693 N N . GLU A 1 88 ? -8.692 5.543 -0.973 1.00 89.50 88 GLU A N 1
ATOM 694 C CA . GLU A 1 88 ? -9.149 6.468 -2.017 1.00 89.50 88 GLU A CA 1
ATOM 695 C C . GLU A 1 88 ? -8.065 6.842 -3.038 1.00 89.50 88 GLU A C 1
ATOM 697 O O . GLU A 1 88 ? -8.386 7.251 -4.155 1.00 89.50 88 GLU A O 1
ATOM 702 N N . MET A 1 89 ? -6.783 6.687 -2.689 1.00 90.25 89 MET A N 1
ATOM 703 C CA . MET A 1 89 ? -5.675 6.910 -3.622 1.00 90.25 89 MET A CA 1
ATOM 704 C C . MET A 1 89 ? -5.488 5.743 -4.595 1.00 90.25 89 MET A C 1
ATOM 706 O O . MET A 1 89 ? -4.734 5.872 -5.564 1.00 90.25 89 MET A O 1
ATOM 710 N N . ILE A 1 90 ? -6.165 4.616 -4.366 1.00 87.81 90 ILE A N 1
ATOM 711 C CA . ILE A 1 90 ? -6.116 3.444 -5.235 1.00 87.81 90 ILE A CA 1
ATOM 712 C C . ILE A 1 90 ? -6.876 3.752 -6.519 1.00 87.81 90 ILE A C 1
ATOM 714 O O . ILE A 1 90 ? -8.014 4.228 -6.516 1.00 87.81 90 ILE A O 1
ATOM 718 N N . ARG A 1 91 ? -6.210 3.511 -7.646 1.00 77.62 91 ARG A N 1
ATOM 719 C CA . ARG A 1 91 ? -6.731 3.845 -8.965 1.00 77.62 91 ARG A CA 1
ATOM 720 C C . ARG A 1 91 ? -7.930 2.947 -9.298 1.00 77.62 91 ARG A C 1
ATOM 722 O O . ARG A 1 91 ? -7.797 1.731 -9.405 1.00 77.62 91 ARG A O 1
ATOM 729 N N . ARG A 1 92 ? -9.093 3.578 -9.468 1.00 66.06 92 ARG A N 1
ATOM 730 C CA . ARG A 1 92 ? -10.347 2.963 -9.937 1.00 66.06 92 ARG A CA 1
ATOM 731 C C . ARG A 1 92 ? -10.458 2.902 -11.457 1.00 66.06 92 ARG A C 1
ATOM 733 O O . ARG A 1 92 ? -9.600 3.513 -12.134 1.00 66.06 92 ARG A O 1
#

Foldseek 3Di:
DPPVDDPPDDDDDDDVCLVVVHDDAQDWFWFQDPVDRDIDTWGFHFAAQDWDDEPNDIDGAHHQWTFTWHPPNVPDDGCNHVNIDGSVRTDD

Organism: NCBI:txid39272

InterPro domains:
  IPR019533 Peptidase S26 [PF10502] (1-61)
  IPR019533 Peptidase S26 [cd06530] (1-90)
  IPR052064 Mitochondrial Inner Membrane Protease Subunit 1 [PTHR12383] (1-91)

Radius of gyration: 12.68 Å; chains: 1; bounding box: 33×23×36 Å

Sequence (92 aa):
MEPTVWTRDVLLTEHISPRLGRIDRGDIIVARCPMDRQCICKRVVGVAGDQFKFQGQQITIPSGFVWLEGDNKFNSQDSRQYGPVPVEMIRR

Secondary structure (DSSP, 8-state):
-TTTS-TTPPP---SSTGGGT---TT-EEEEE-SSSSSEEEEEEEE-TT-EEEETTEEEEPPTTEEEEE-SSTTS--SHHHH--EEGGGB--